Protein AF-A0A4Y2SFK9-F1 (afdb_monomer_lite)

Foldseek 3Di:
DDDDDDPPPPPDPPPPPPCVVVPPDDDDDPVDDDDDDDDDDPPDDPDDPDDQPDPVDVVSVVCVPVPPVNVVVVVVVVVVVCVVVVVPPPPPPPPDD

Secondary structure (DSSP, 8-state):
------------------TTGGG--PPP-TTS-PPPPP-----S-----S--S-TT-HHHHHTTTS-HHHHHHHHHHHHHHHHHHHTTS--------

Radius of gyration: 28.66 Å; chains: 1; bounding box: 68×43×67 Å

Organism: Araneus ventricosus (NCBI:txid182803)

pLDDT: mean 78.16, std 15.28, range [41.97, 98.12]

Structure (mmCIF, N/CA/C/O backbone):
data_AF-A0A4Y2SFK9-F1
#
_entry.id   AF-A0A4Y2SFK9-F1
#
loop_
_atom_site.group_PDB
_atom_site.id
_atom_site.type_symbol
_atom_site.label_atom_id
_atom_site.label_alt_id
_atom_site.label_comp_id
_atom_site.label_asym_id
_atom_site.label_entity_id
_atom_site.label_seq_id
_atom_site.pdbx_PDB_ins_code
_atom_site.Cartn_x
_atom_site.Cartn_y
_atom_site.Cartn_z
_atom_site.occupancy
_atom_site.B_iso_or_equiv
_atom_site.auth_seq_id
_atom_site.auth_comp_id
_atom_site.auth_asym_id
_atom_site.auth_atom_id
_atom_site.pdbx_PDB_model_num
ATOM 1 N N . GLU A 1 1 ? -5.580 28.944 34.710 1.00 41.97 1 GLU A N 1
ATOM 2 C CA . GLU A 1 1 ? -4.352 29.094 33.909 1.00 41.97 1 GLU A CA 1
ATOM 3 C C . GLU A 1 1 ? -3.838 27.685 33.649 1.00 41.97 1 GLU A C 1
ATOM 5 O O . GLU A 1 1 ? -3.510 26.999 34.606 1.00 41.97 1 GLU A O 1
ATOM 10 N N . SER A 1 2 ? -3.972 27.179 32.424 1.00 50.62 2 SER A N 1
ATOM 11 C CA . SER A 1 2 ? -3.534 25.830 32.044 1.00 50.62 2 SER A CA 1
ATOM 12 C C . SER A 1 2 ? -2.502 26.021 30.945 1.00 50.62 2 SER A C 1
ATOM 14 O O . SER A 1 2 ? -2.830 26.520 29.869 1.00 50.62 2 SER A O 1
ATOM 16 N N . SER A 1 3 ? -1.244 25.756 31.287 1.00 59.22 3 SER A N 1
ATOM 17 C CA . SER A 1 3 ? -0.112 25.856 30.375 1.00 59.22 3 SER A CA 1
ATOM 18 C C . SER A 1 3 ? -0.203 24.711 29.375 1.00 59.22 3 SER A C 1
ATOM 20 O O . SER A 1 3 ? -0.056 23.557 29.757 1.00 59.22 3 SER A O 1
ATOM 22 N N . GLY A 1 4 ? -0.495 25.030 28.115 1.00 52.62 4 GLY A N 1
ATOM 23 C CA . GLY A 1 4 ? -0.381 24.076 27.020 1.00 52.62 4 GLY A CA 1
ATOM 24 C C . GLY A 1 4 ? 1.092 23.880 26.693 1.00 52.62 4 GLY A C 1
ATOM 25 O O . GLY A 1 4 ? 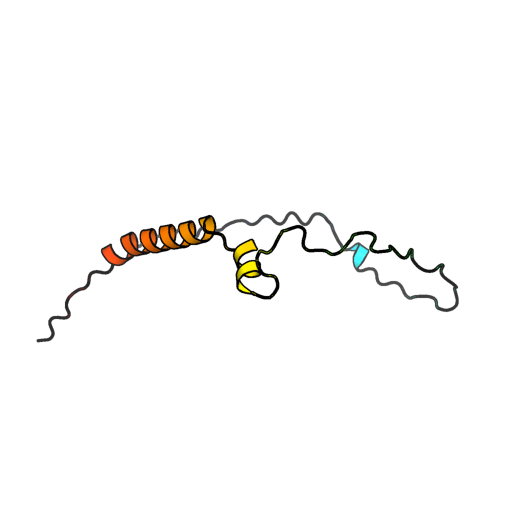1.729 24.788 26.166 1.00 52.62 4 GLY A O 1
ATOM 26 N N . GLU A 1 5 ? 1.642 22.721 27.038 1.00 64.81 5 GLU A N 1
ATOM 27 C CA . GLU A 1 5 ? 2.954 22.307 26.553 1.00 64.81 5 GLU A CA 1
ATOM 28 C C . GLU A 1 5 ? 2.855 21.893 25.079 1.00 64.81 5 GLU A C 1
ATOM 30 O O . GLU A 1 5 ? 2.419 20.799 24.721 1.00 64.81 5 GLU A O 1
ATOM 35 N N . GLU A 1 6 ? 3.226 22.829 24.210 1.00 62.19 6 GLU A N 1
ATOM 36 C CA . GLU A 1 6 ? 3.427 22.613 22.784 1.00 62.19 6 GLU A CA 1
ATOM 37 C C . GLU A 1 6 ? 4.622 21.669 22.560 1.00 62.19 6 GLU A C 1
ATOM 39 O O . GLU A 1 6 ? 5.778 22.006 22.819 1.00 62.19 6 GLU A O 1
ATOM 44 N N . PHE A 1 7 ? 4.347 20.450 22.089 1.00 62.09 7 PHE A N 1
ATOM 45 C CA . PHE A 1 7 ? 5.373 19.542 21.579 1.00 62.09 7 PHE A CA 1
ATOM 46 C C . PHE A 1 7 ? 5.907 20.097 20.255 1.00 62.09 7 PHE A C 1
ATOM 48 O O . PHE A 1 7 ? 5.406 19.785 19.177 1.00 62.09 7 PHE A O 1
ATOM 55 N N . LEU A 1 8 ? 6.927 20.946 20.340 1.00 60.22 8 LEU A N 1
ATOM 56 C CA . LEU A 1 8 ? 7.736 21.338 19.194 1.00 60.22 8 LEU A CA 1
ATOM 57 C C . LEU A 1 8 ? 8.670 20.168 18.855 1.00 60.22 8 LEU A C 1
ATOM 59 O O . LEU A 1 8 ? 9.761 20.047 19.411 1.00 60.22 8 LEU A O 1
ATOM 63 N N . SER A 1 9 ? 8.221 19.279 17.967 1.00 65.69 9 SER A N 1
ATOM 64 C CA . SER A 1 9 ? 9.115 18.351 17.274 1.00 65.69 9 SER A CA 1
ATOM 65 C C . SER A 1 9 ? 10.097 19.176 16.449 1.00 65.69 9 SER A C 1
ATOM 67 O O . SER A 1 9 ? 9.713 19.841 15.494 1.00 65.69 9 SER A O 1
ATOM 69 N N . SER A 1 10 ? 11.368 19.179 16.842 1.00 60.88 10 SER A N 1
ATOM 70 C CA . SER A 1 10 ? 12.443 19.677 15.994 1.00 60.88 10 SER A CA 1
ATOM 71 C C . SER A 1 10 ? 12.807 18.570 15.010 1.00 60.88 10 SER A C 1
ATOM 73 O O . SER A 1 10 ? 13.687 17.748 15.285 1.00 60.88 10 SER A O 1
ATOM 75 N N . GLU A 1 11 ? 12.093 18.506 13.890 1.00 62.06 11 GLU A N 1
ATOM 76 C CA . GLU A 1 11 ? 12.681 17.961 12.673 1.00 62.06 11 GLU A CA 1
ATOM 77 C C . GLU A 1 11 ? 13.986 18.725 12.390 1.00 62.06 11 GLU A C 1
ATOM 79 O O . GLU A 1 11 ? 14.088 19.941 12.561 1.00 62.06 11 GLU A O 1
ATOM 84 N N . SER A 1 12 ? 15.053 17.960 12.178 1.00 62.59 12 SER A N 1
ATOM 85 C CA . SER A 1 12 ? 16.385 18.477 11.905 1.00 62.59 12 SER A CA 1
ATOM 86 C C . SER A 1 12 ? 16.774 17.911 10.553 1.00 62.59 12 SER A C 1
ATOM 88 O O . SER A 1 12 ? 17.464 16.896 10.457 1.00 62.59 12 SER A O 1
ATOM 90 N N . GLU A 1 13 ? 16.278 18.547 9.500 1.00 62.62 13 GLU A N 1
ATOM 91 C CA . GLU A 1 13 ? 16.694 18.306 8.120 1.00 62.62 13 GLU A CA 1
ATOM 92 C C . GLU A 1 13 ? 18.131 18.800 7.971 1.00 62.62 13 GLU A C 1
ATOM 94 O O . GLU A 1 13 ? 18.412 19.968 7.704 1.00 62.62 13 GLU A O 1
ATOM 99 N N . SER A 1 14 ? 19.074 17.889 8.199 1.00 60.97 14 SER A N 1
ATOM 100 C CA . SER A 1 14 ? 20.466 18.078 7.810 1.00 60.97 14 SER A CA 1
ATOM 101 C C . SER A 1 14 ? 20.579 17.965 6.285 1.00 60.97 14 SER A C 1
ATOM 103 O O . SER A 1 14 ? 21.129 16.991 5.775 1.00 60.97 14 SER A O 1
ATOM 105 N N . ASP A 1 15 ? 20.060 18.961 5.569 1.00 61.38 15 ASP A N 1
ATOM 106 C CA . ASP A 1 15 ? 20.344 19.206 4.152 1.00 61.38 15 ASP A CA 1
ATOM 107 C C . ASP A 1 15 ? 21.749 19.829 4.031 1.00 61.38 15 ASP A C 1
ATOM 109 O O . ASP A 1 15 ? 21.909 21.026 3.793 1.00 61.38 15 ASP A O 1
ATOM 113 N N . ASP A 1 16 ? 22.792 19.018 4.231 1.00 63.47 16 ASP A N 1
ATOM 114 C CA . ASP A 1 16 ? 24.179 19.379 3.883 1.00 63.47 16 ASP A CA 1
ATOM 115 C C . ASP A 1 16 ? 24.587 18.758 2.539 1.00 63.47 16 ASP A C 1
ATOM 117 O O . ASP A 1 16 ? 25.662 18.193 2.378 1.00 63.47 16 ASP A O 1
ATOM 121 N N . ASP A 1 17 ? 23.700 18.863 1.553 1.00 63.88 17 ASP A N 1
ATOM 122 C CA . ASP A 1 17 ? 24.069 18.812 0.143 1.00 63.88 17 ASP A CA 1
ATOM 123 C C . ASP A 1 17 ? 23.684 20.169 -0.438 1.00 63.88 17 ASP A C 1
ATOM 125 O O . ASP A 1 17 ? 22.577 20.376 -0.935 1.00 63.88 17 ASP A O 1
ATOM 129 N N . SER A 1 18 ? 24.580 21.150 -0.323 1.00 69.69 18 SER A N 1
ATOM 130 C CA . SER A 1 18 ? 24.371 22.470 -0.916 1.00 69.69 18 SER A CA 1
ATOM 131 C C . SER A 1 18 ? 24.247 22.332 -2.440 1.00 69.69 18 SER A C 1
ATOM 133 O O . SER A 1 18 ? 25.234 22.335 -3.173 1.00 69.69 18 SER A O 1
ATOM 135 N N . LEU A 1 19 ? 23.013 22.214 -2.943 1.00 68.56 19 LEU A N 1
ATOM 136 C CA . LEU A 1 19 ? 22.680 22.117 -4.372 1.00 68.56 19 LEU A CA 1
ATOM 137 C C . LEU A 1 19 ? 22.889 23.445 -5.120 1.00 68.56 19 LEU A C 1
ATOM 139 O O . LEU A 1 19 ? 22.305 23.660 -6.184 1.00 68.56 19 LEU A O 1
ATOM 143 N N . GLU A 1 20 ? 23.668 24.369 -4.561 1.00 71.31 20 GLU A N 1
ATOM 144 C CA . GLU A 1 20 ? 23.909 25.688 -5.141 1.00 71.31 20 GLU A CA 1
ATOM 145 C C . GLU A 1 20 ? 24.537 25.567 -6.537 1.00 71.31 20 GLU A C 1
ATOM 147 O O . GLU A 1 20 ? 24.008 26.143 -7.486 1.00 71.31 20 GLU A O 1
ATOM 152 N N . SER A 1 21 ? 25.509 24.663 -6.704 1.00 67.94 21 SER A N 1
ATOM 153 C CA . SER A 1 21 ? 26.132 24.357 -7.998 1.00 67.94 21 SER A CA 1
ATOM 154 C C . SER A 1 21 ? 25.178 23.686 -9.003 1.00 67.94 21 SER A C 1
ATOM 156 O O . SER A 1 21 ? 25.327 23.850 -10.213 1.00 67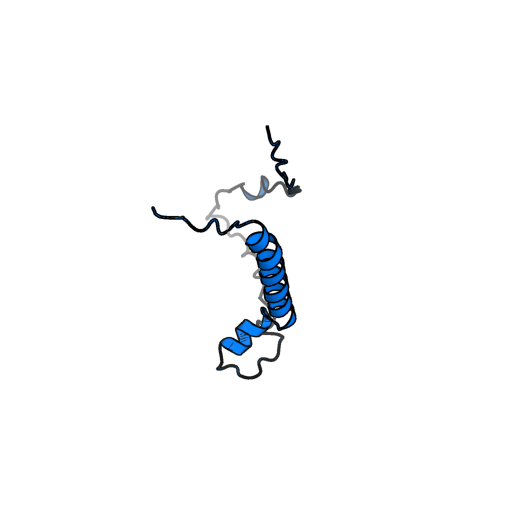.94 21 SER A O 1
ATOM 158 N N . ALA A 1 22 ? 24.135 22.978 -8.547 1.00 70.19 22 ALA A N 1
ATOM 159 C CA . ALA A 1 22 ? 23.142 22.372 -9.445 1.00 70.19 22 ALA A CA 1
ATOM 160 C C . ALA A 1 22 ? 22.235 23.416 -10.128 1.00 70.19 22 ALA A C 1
ATOM 162 O O . ALA A 1 22 ? 21.489 23.085 -11.052 1.00 70.19 22 ALA A O 1
ATOM 163 N N . ARG A 1 23 ? 22.279 24.677 -9.676 1.00 74.12 23 ARG A N 1
ATOM 164 C CA . ARG A 1 23 ? 21.490 25.792 -10.221 1.00 74.12 23 ARG A CA 1
ATOM 165 C C . ARG A 1 23 ? 22.257 26.633 -11.243 1.00 74.12 23 ARG A C 1
ATOM 167 O O . ARG A 1 23 ? 21.680 27.577 -11.789 1.00 74.12 23 ARG A O 1
ATOM 174 N N . ASP A 1 24 ? 23.503 26.279 -11.547 1.00 81.25 24 ASP A N 1
ATOM 175 C CA . ASP A 1 24 ? 24.316 26.960 -12.551 1.00 81.25 24 ASP A CA 1
ATOM 176 C C . ASP A 1 24 ? 23.903 26.554 -13.972 1.00 81.25 24 ASP A C 1
ATOM 178 O O . ASP A 1 24 ? 24.470 25.667 -14.612 1.00 81.25 24 ASP A O 1
ATOM 182 N N . TRP A 1 25 ? 22.888 27.238 -14.501 1.00 79.38 25 TRP A N 1
ATOM 183 C CA . TRP A 1 25 ? 22.490 27.099 -15.899 1.00 79.38 25 TRP A CA 1
ATOM 184 C C . TRP A 1 25 ? 23.535 27.743 -16.818 1.00 79.38 25 TRP A C 1
ATOM 186 O O . TRP A 1 25 ? 23.675 28.967 -16.865 1.00 79.38 25 TRP A O 1
ATOM 196 N N . CYS A 1 26 ? 24.243 26.935 -17.606 1.00 77.38 26 CYS A N 1
ATOM 197 C CA . CYS A 1 26 ? 25.150 27.427 -18.639 1.00 77.38 26 CYS A CA 1
ATOM 198 C C . CYS A 1 2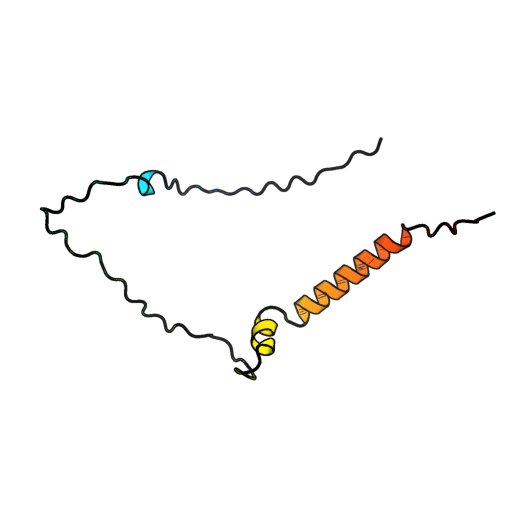6 ? 24.444 27.547 -20.002 1.00 77.38 26 CYS A C 1
ATOM 200 O O . CYS A 1 26 ? 23.520 26.801 -20.333 1.00 77.38 26 CYS A O 1
ATOM 202 N N . ARG A 1 27 ? 24.870 28.516 -20.823 1.00 80.56 27 ARG A N 1
ATOM 203 C CA . ARG A 1 27 ? 24.393 28.624 -22.210 1.00 80.56 27 ARG A CA 1
ATOM 204 C C . ARG A 1 27 ? 25.017 27.503 -23.035 1.00 80.56 27 ARG A C 1
ATOM 206 O O . ARG A 1 27 ? 26.237 27.386 -23.079 1.00 80.56 27 ARG A O 1
ATOM 213 N N . VAL A 1 28 ? 24.181 26.722 -23.713 1.00 76.00 28 VAL A N 1
ATOM 214 C CA . VAL A 1 28 ? 24.641 25.683 -24.641 1.00 76.00 28 VAL A CA 1
ATOM 215 C C . VAL A 1 28 ? 25.137 26.345 -25.923 1.00 76.00 28 VAL A C 1
ATOM 217 O O . VAL A 1 28 ? 24.367 27.000 -26.628 1.00 76.00 28 VAL A O 1
ATOM 220 N N . ASP A 1 29 ? 26.418 26.164 -26.235 1.00 80.56 29 ASP A N 1
ATOM 221 C CA . ASP A 1 29 ? 26.965 26.530 -27.538 1.00 80.56 29 ASP A CA 1
ATOM 222 C C . ASP A 1 29 ? 26.583 25.461 -28.572 1.00 80.56 29 ASP A C 1
ATOM 224 O O . ASP A 1 29 ? 27.125 24.356 -28.588 1.00 80.56 29 ASP A O 1
ATOM 228 N N . ILE A 1 30 ? 25.623 25.797 -29.434 1.00 77.19 30 ILE A N 1
ATOM 229 C CA . ILE A 1 30 ? 25.103 24.909 -30.484 1.00 77.19 30 ILE A CA 1
ATOM 230 C C . ILE A 1 30 ? 26.080 24.708 -31.650 1.00 77.19 30 ILE A C 1
ATOM 232 O O . ILE A 1 30 ? 25.836 23.860 -32.508 1.00 77.19 30 ILE A O 1
ATOM 236 N N . THR A 1 31 ? 27.161 25.491 -31.716 1.00 84.31 31 THR A N 1
ATOM 237 C CA . THR A 1 31 ? 28.195 25.353 -32.753 1.00 84.31 31 THR A CA 1
ATOM 238 C C . THR A 1 31 ? 29.232 24.291 -32.394 1.00 84.31 31 THR A C 1
ATOM 240 O O . THR A 1 31 ? 29.923 23.771 -33.272 1.00 84.31 31 THR A O 1
ATOM 243 N N . ILE A 1 32 ? 29.299 23.916 -31.113 1.00 76.94 32 ILE A N 1
ATOM 244 C CA . ILE A 1 32 ? 30.181 22.879 -30.592 1.00 76.94 32 ILE A CA 1
ATOM 245 C C . ILE A 1 32 ? 29.393 21.568 -30.515 1.00 76.94 32 ILE A C 1
ATOM 247 O O . ILE A 1 32 ? 28.423 21.426 -29.769 1.00 76.94 32 ILE A O 1
ATOM 251 N N . SER A 1 33 ? 29.831 20.574 -31.289 1.00 75.81 33 SER A N 1
ATOM 252 C CA . SER A 1 33 ? 29.343 19.197 -31.186 1.00 75.81 33 SER A CA 1
ATOM 253 C C . SER A 1 33 ? 29.805 18.597 -29.857 1.00 75.81 33 SER A C 1
ATOM 255 O O . SER A 1 33 ? 30.905 18.051 -29.762 1.00 75.81 33 SER A O 1
ATOM 257 N N . HIS A 1 34 ? 28.967 18.682 -28.829 1.00 73.19 34 HIS A N 1
ATOM 258 C CA . HIS A 1 34 ? 29.210 17.988 -27.572 1.00 73.19 34 HIS A CA 1
ATOM 259 C C . HIS A 1 34 ? 28.944 16.486 -27.761 1.00 73.19 34 HIS A C 1
ATOM 261 O O . HIS A 1 34 ? 27.963 16.117 -28.419 1.00 73.19 34 HIS A O 1
ATOM 267 N N . PRO A 1 35 ? 29.786 15.593 -27.211 1.00 76.56 35 PRO A N 1
ATOM 268 C CA . PRO A 1 35 ? 29.462 14.175 -27.181 1.00 76.56 35 PRO A CA 1
ATOM 269 C C . PRO A 1 35 ? 28.132 13.976 -26.445 1.00 76.56 35 PRO A C 1
ATOM 271 O O . PRO A 1 35 ? 27.875 14.609 -25.421 1.00 76.56 35 PRO A O 1
ATOM 274 N N . SER A 1 36 ? 27.271 13.110 -26.989 1.00 77.31 36 SER A N 1
ATOM 275 C CA . SER A 1 36 ? 25.985 12.791 -26.363 1.00 77.31 36 SER A CA 1
ATOM 276 C C . SER A 1 36 ? 26.218 12.309 -24.932 1.00 77.31 36 SER A C 1
ATOM 278 O O . SER A 1 36 ? 27.127 11.511 -24.689 1.00 77.31 36 SER A O 1
ATOM 280 N N . HIS A 1 37 ? 25.403 12.797 -23.995 1.00 78.81 37 HIS A N 1
ATOM 281 C CA . HIS A 1 37 ? 25.467 12.364 -22.604 1.00 78.81 37 HIS A CA 1
ATOM 282 C C . HIS A 1 37 ? 25.390 10.833 -22.506 1.00 78.81 37 HIS A C 1
ATOM 284 O O . HIS A 1 37 ? 24.680 10.206 -23.305 1.00 78.81 37 HIS A O 1
ATOM 290 N N . PRO A 1 38 ? 26.079 10.220 -21.525 1.00 83.62 38 PRO A N 1
ATOM 291 C CA . PRO A 1 38 ? 25.960 8.794 -21.279 1.00 83.62 38 PRO A CA 1
ATOM 292 C C . PRO A 1 38 ? 24.489 8.429 -21.099 1.00 83.62 38 PRO A C 1
ATOM 294 O O . PRO A 1 38 ? 23.806 8.929 -20.206 1.00 83.62 38 PRO A O 1
ATOM 297 N N . LYS A 1 39 ? 23.983 7.566 -21.978 1.00 83.19 39 LYS A N 1
ATOM 298 C CA . LYS A 1 39 ? 22.666 6.967 -21.797 1.00 83.19 39 LYS A CA 1
ATOM 299 C C . LYS A 1 39 ? 22.844 5.852 -20.785 1.00 83.19 39 LYS A C 1
ATOM 301 O O . LYS A 1 39 ? 23.521 4.871 -21.081 1.00 83.19 39 LYS A O 1
ATOM 306 N N . PHE A 1 40 ? 22.258 6.008 -19.608 1.00 84.12 40 PHE A N 1
ATOM 307 C CA . PHE A 1 40 ? 22.183 4.931 -18.633 1.00 84.12 40 PHE A CA 1
ATOM 308 C C . PHE A 1 40 ? 20.963 4.075 -18.977 1.00 84.12 40 PHE A C 1
ATOM 310 O O . PHE A 1 40 ? 19.836 4.547 -18.814 1.00 84.12 40 PHE A O 1
ATOM 317 N N . PRO A 1 41 ? 21.141 2.859 -19.524 1.00 83.06 41 PRO A N 1
ATOM 318 C CA . PRO A 1 41 ? 20.011 1.971 -19.725 1.00 83.06 41 PRO A CA 1
ATOM 319 C C . PRO A 1 41 ? 19.440 1.580 -18.361 1.00 83.06 41 PRO A C 1
ATOM 321 O O . PRO A 1 41 ? 20.186 1.233 -17.445 1.00 83.06 41 PRO A O 1
ATOM 324 N N . PHE A 1 42 ? 18.116 1.589 -18.234 1.00 82.81 42 PHE A N 1
ATOM 325 C CA . PHE A 1 42 ? 17.461 0.906 -17.126 1.00 82.81 42 PHE A CA 1
ATOM 326 C C . PHE A 1 42 ? 17.655 -0.601 -17.339 1.00 82.81 42 PHE A C 1
ATOM 328 O O . PHE A 1 42 ? 17.032 -1.194 -18.213 1.00 82.81 42 PHE A O 1
ATOM 335 N N . THR A 1 43 ? 18.592 -1.199 -16.601 1.00 86.56 43 THR A N 1
ATOM 336 C CA . THR A 1 43 ? 18.934 -2.633 -16.687 1.00 86.56 43 THR A CA 1
ATOM 337 C C . THR A 1 43 ? 18.182 -3.491 -15.675 1.00 86.56 43 THR A C 1
ATOM 339 O O . THR A 1 43 ? 18.305 -4.713 -15.693 1.00 86.56 43 THR A O 1
ATOM 342 N N . GLY A 1 44 ? 17.427 -2.865 -14.773 1.00 84.31 44 GLY A N 1
ATOM 343 C CA . GLY A 1 44 ? 16.556 -3.574 -13.847 1.00 84.31 44 GLY A CA 1
ATOM 344 C C . GLY A 1 44 ? 15.309 -4.085 -14.558 1.00 84.31 44 GLY A C 1
ATOM 345 O O . GLY A 1 44 ? 14.803 -3.429 -15.463 1.00 84.31 44 GLY A O 1
ATOM 346 N N . ASN A 1 45 ? 14.793 -5.225 -14.107 1.00 85.06 45 ASN A N 1
ATOM 347 C CA . ASN A 1 45 ? 13.453 -5.668 -14.473 1.00 85.06 45 ASN A CA 1
ATOM 348 C C . ASN A 1 45 ? 12.450 -4.892 -13.605 1.00 85.06 45 ASN A C 1
ATOM 350 O O . ASN A 1 45 ? 12.454 -5.087 -12.383 1.00 85.06 45 ASN A O 1
ATOM 354 N N . PRO A 1 46 ? 11.639 -3.984 -14.182 1.00 79.25 46 PRO A N 1
ATOM 355 C CA . PRO A 1 46 ? 10.580 -3.323 -13.442 1.00 79.25 46 PRO A CA 1
ATOM 356 C C . PRO A 1 46 ? 9.454 -4.336 -13.240 1.00 79.25 46 PRO A C 1
ATOM 358 O O . PRO A 1 46 ? 8.648 -4.575 -14.132 1.00 79.25 46 PRO A O 1
ATOM 361 N N . GLU A 1 47 ? 9.438 -4.978 -12.080 1.00 85.31 47 GLU A N 1
ATOM 362 C CA . GLU A 1 47 ? 8.423 -5.966 -11.738 1.00 85.31 47 GLU A CA 1
ATOM 363 C C . GLU A 1 47 ? 8.085 -5.882 -10.252 1.00 85.31 47 GLU A C 1
ATOM 365 O O . GLU A 1 47 ? 8.927 -5.535 -9.413 1.00 85.31 47 GLU A O 1
ATOM 370 N N . LEU A 1 48 ? 6.832 -6.197 -9.934 1.00 86.75 48 LEU A N 1
ATOM 371 C CA . LEU A 1 48 ? 6.383 -6.358 -8.566 1.00 86.75 48 LEU A CA 1
ATOM 372 C C . LEU A 1 48 ? 7.049 -7.611 -7.986 1.00 86.75 48 LEU A C 1
ATOM 374 O O . LEU A 1 48 ? 6.786 -8.728 -8.416 1.00 86.75 48 LEU A O 1
ATOM 378 N N . LYS A 1 49 ? 7.929 -7.432 -7.000 1.00 87.69 49 LYS A N 1
ATOM 379 C CA . LYS A 1 49 ? 8.709 -8.532 -6.401 1.00 87.69 49 LYS A CA 1
ATOM 380 C C . LYS A 1 49 ? 7.939 -9.346 -5.357 1.00 87.69 49 LYS A C 1
ATOM 382 O O . LYS A 1 49 ? 8.549 -10.087 -4.591 1.00 87.69 49 LYS A O 1
ATOM 387 N N . VAL A 1 50 ? 6.622 -9.183 -5.293 1.00 88.75 50 VAL A N 1
ATOM 388 C CA . VAL A 1 50 ? 5.748 -9.865 -4.338 1.00 88.75 50 VAL A CA 1
ATOM 389 C C . VAL A 1 50 ? 4.676 -10.631 -5.092 1.00 88.75 50 VAL A C 1
ATOM 391 O O . VAL A 1 50 ? 4.221 -10.206 -6.153 1.00 88.75 50 VAL A O 1
ATOM 394 N N . SER A 1 51 ? 4.290 -11.780 -4.546 1.00 89.25 51 SER A N 1
ATOM 395 C CA . SER A 1 51 ? 3.201 -12.567 -5.108 1.00 89.25 51 SER A CA 1
ATOM 396 C C . SER A 1 51 ? 1.875 -11.950 -4.688 1.00 89.25 51 SER A C 1
ATOM 398 O O . SER A 1 51 ? 1.598 -11.837 -3.498 1.00 89.25 51 SER A O 1
ATOM 400 N N . VAL A 1 52 ? 1.050 -11.604 -5.667 1.00 92.31 52 VAL A N 1
ATOM 401 C CA . VAL A 1 52 ? -0.359 -11.251 -5.467 1.00 92.31 52 VAL A CA 1
ATOM 402 C C . VAL A 1 52 ? -1.176 -12.519 -5.704 1.00 92.31 52 VAL A C 1
ATOM 404 O O . VAL A 1 52 ? -0.829 -13.316 -6.578 1.00 92.31 52 VAL A O 1
ATOM 407 N N . ARG A 1 53 ? -2.196 -12.770 -4.882 1.00 90.00 53 ARG A N 1
ATOM 408 C CA . ARG A 1 53 ? -3.004 -13.993 -4.980 1.00 90.00 53 ARG A CA 1
ATOM 409 C C . ARG A 1 53 ? -3.938 -13.934 -6.191 1.00 90.00 53 ARG A C 1
ATOM 411 O O . ARG A 1 53 ? -3.995 -14.911 -6.934 1.00 90.00 53 ARG A O 1
ATOM 418 N N . ASP A 1 54 ? -4.606 -12.806 -6.401 1.00 93.31 54 ASP A N 1
ATOM 419 C CA . ASP A 1 54 ? -5.386 -12.493 -7.595 1.00 93.31 54 ASP A CA 1
ATOM 420 C C . ASP A 1 54 ? -4.946 -11.139 -8.176 1.00 93.31 54 ASP A C 1
ATOM 422 O O . ASP A 1 54 ? -5.130 -10.090 -7.565 1.00 93.31 54 ASP A O 1
ATOM 426 N N . SER A 1 55 ? -4.338 -11.158 -9.366 1.00 91.75 55 SER A N 1
ATOM 427 C CA . SER A 1 55 ? -3.876 -9.942 -10.049 1.00 91.75 55 SER A CA 1
ATOM 428 C C . SER A 1 55 ? -5.011 -9.090 -10.618 1.00 91.75 55 SER A C 1
ATOM 430 O O . SER A 1 55 ? -4.781 -7.941 -10.986 1.00 91.75 55 SER A O 1
ATOM 432 N N . GLU A 1 56 ? -6.221 -9.641 -10.715 1.00 95.56 56 GLU A N 1
ATOM 433 C CA . GLU A 1 56 ? -7.405 -8.911 -11.165 1.00 95.56 56 GLU A CA 1
ATOM 434 C C . GLU A 1 56 ? -8.183 -8.299 -9.990 1.00 95.56 56 GLU A C 1
ATOM 436 O O . GLU A 1 56 ? -9.114 -7.526 -10.223 1.00 95.56 56 GLU A O 1
ATOM 441 N N . ASP A 1 57 ? -7.803 -8.607 -8.742 1.00 95.81 57 ASP A N 1
ATOM 442 C CA . ASP A 1 57 ? -8.403 -8.040 -7.535 1.00 95.81 57 ASP A CA 1
ATOM 443 C C . ASP A 1 57 ? -7.556 -6.871 -6.991 1.00 95.81 57 ASP A C 1
ATOM 445 O O . ASP A 1 57 ? -6.492 -7.083 -6.401 1.00 95.81 57 ASP A O 1
ATOM 449 N N . PRO A 1 58 ? -8.019 -5.611 -7.114 1.00 95.06 58 PRO A N 1
ATOM 450 C CA . PRO A 1 58 ? -7.309 -4.456 -6.571 1.00 95.06 58 PRO A CA 1
ATOM 451 C C . PRO A 1 58 ? -7.093 -4.521 -5.052 1.00 95.06 58 PRO A C 1
ATOM 453 O O . PRO A 1 58 ? -6.155 -3.898 -4.548 1.00 95.06 58 PRO A O 1
ATOM 456 N N . LEU A 1 59 ? -7.938 -5.256 -4.315 1.00 95.12 59 LEU A N 1
ATOM 457 C CA . LEU A 1 59 ? -7.784 -5.417 -2.867 1.00 95.12 59 LEU A CA 1
ATOM 458 C C . LEU A 1 59 ? -6.506 -6.178 -2.519 1.00 95.12 59 LEU A C 1
ATOM 460 O O . LEU A 1 59 ? -5.844 -5.822 -1.545 1.00 95.12 59 LEU A O 1
ATOM 464 N N . ASP A 1 60 ? -6.106 -7.164 -3.323 1.00 93.94 60 ASP A N 1
ATOM 465 C CA . ASP A 1 60 ? -4.892 -7.932 -3.046 1.00 93.94 60 ASP A CA 1
ATOM 466 C C . ASP A 1 60 ? -3.628 -7.055 -3.166 1.00 93.94 60 ASP A C 1
ATOM 468 O O . ASP A 1 60 ? -2.663 -7.276 -2.437 1.00 93.94 60 ASP A O 1
ATOM 472 N N . TYR A 1 61 ? -3.639 -6.005 -3.998 1.00 94.50 61 TYR A N 1
ATOM 473 C CA . TYR A 1 61 ? -2.558 -5.009 -4.048 1.00 94.50 61 TYR A CA 1
ATOM 474 C C . TYR A 1 61 ? -2.592 -4.037 -2.867 1.00 94.50 61 TYR A C 1
ATOM 476 O O . TYR A 1 61 ? -1.543 -3.651 -2.354 1.00 94.50 61 TYR A O 1
ATOM 484 N N . PHE A 1 62 ? -3.785 -3.627 -2.432 1.00 94.75 62 PHE A N 1
ATOM 485 C CA . PHE A 1 62 ? -3.952 -2.754 -1.269 1.00 94.75 62 PHE A CA 1
ATOM 486 C C . PHE A 1 62 ? -3.435 -3.426 0.014 1.00 94.75 62 PHE A C 1
ATOM 488 O O . PHE A 1 62 ? -2.695 -2.815 0.789 1.00 94.75 62 PHE A O 1
ATOM 495 N N . ASN A 1 63 ? -3.732 -4.716 0.175 1.00 93.50 63 ASN A N 1
ATOM 496 C CA . ASN A 1 63 ? -3.306 -5.520 1.319 1.00 93.50 63 ASN A CA 1
ATOM 497 C C . ASN A 1 63 ? -1.784 -5.758 1.378 1.00 93.50 63 ASN A C 1
ATOM 499 O O . ASN A 1 63 ? -1.285 -6.214 2.401 1.00 93.50 63 ASN A O 1
ATOM 503 N N . LEU A 1 64 ? -1.019 -5.421 0.327 1.00 94.25 64 LEU A N 1
ATOM 504 C CA . LEU A 1 64 ? 0.452 -5.418 0.387 1.00 94.25 64 LEU A CA 1
ATOM 505 C C . LEU A 1 64 ? 1.000 -4.343 1.336 1.00 94.25 64 LEU A C 1
ATOM 507 O O . LEU A 1 64 ? 2.130 -4.464 1.805 1.00 94.25 64 LEU A O 1
ATOM 511 N N . PHE A 1 65 ? 0.225 -3.282 1.571 1.00 93.94 65 PHE A N 1
ATOM 512 C CA . PHE A 1 65 ? 0.609 -2.145 2.411 1.00 93.94 65 PHE A CA 1
ATOM 513 C C . PHE A 1 65 ? -0.214 -2.062 3.698 1.00 93.94 65 PHE A C 1
ATOM 515 O O . PHE A 1 65 ? 0.260 -1.512 4.687 1.00 93.94 65 PHE A O 1
ATOM 522 N N . PHE A 1 66 ? -1.443 -2.578 3.672 1.00 95.31 66 PHE A N 1
ATOM 523 C CA . PHE A 1 66 ? -2.362 -2.603 4.806 1.00 95.31 66 PHE A CA 1
ATOM 524 C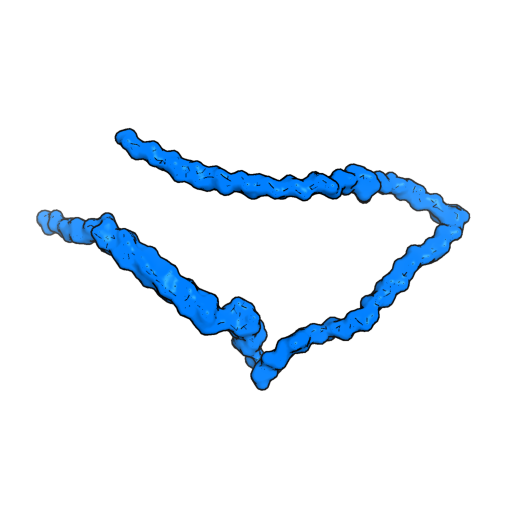 C . PHE A 1 66 ? -2.617 -4.051 5.206 1.00 95.31 66 PHE A C 1
ATOM 526 O O . PHE A 1 66 ? -3.565 -4.679 4.737 1.00 95.31 66 PHE A O 1
ATOM 533 N N . ASP A 1 67 ? -1.737 -4.580 6.045 1.00 94.00 67 ASP A N 1
ATOM 534 C CA . ASP A 1 67 ? -1.862 -5.928 6.580 1.00 94.00 67 ASP A CA 1
ATOM 535 C C . ASP A 1 67 ? -2.683 -5.960 7.879 1.00 94.00 67 ASP A C 1
ATOM 537 O O . ASP A 1 67 ? -3.093 -4.934 8.438 1.00 94.00 67 ASP A O 1
ATOM 541 N N . ASP A 1 68 ? -2.938 -7.173 8.367 1.00 96.69 68 ASP A N 1
ATOM 542 C CA . ASP A 1 68 ? -3.692 -7.386 9.600 1.00 96.69 68 ASP A CA 1
ATOM 543 C C . ASP A 1 68 ? -3.022 -6.713 10.805 1.00 96.69 68 ASP A C 1
ATOM 545 O O . ASP A 1 68 ? -3.714 -6.281 11.725 1.00 96.69 68 ASP A O 1
ATOM 549 N N . GLU A 1 69 ? -1.691 -6.603 10.831 1.00 97.44 69 GLU A N 1
ATOM 550 C CA . GLU A 1 69 ? -0.973 -5.928 11.914 1.00 97.44 69 GLU A CA 1
ATOM 551 C C . GLU A 1 69 ? -1.311 -4.435 11.935 1.00 97.44 69 GLU A C 1
ATOM 553 O O . GLU A 1 69 ? -1.715 -3.907 12.977 1.00 97.44 69 GLU A O 1
ATOM 558 N N . MET A 1 70 ? -1.249 -3.772 10.779 1.00 97.31 70 MET A N 1
ATOM 559 C CA . MET A 1 70 ? -1.620 -2.368 10.644 1.00 97.31 70 MET A CA 1
ATOM 560 C C . MET A 1 70 ? -3.093 -2.127 10.999 1.00 97.31 70 MET A C 1
ATOM 562 O O . MET A 1 70 ? -3.409 -1.184 11.730 1.00 97.31 70 MET A O 1
ATOM 566 N N . PHE A 1 71 ? -4.005 -2.992 10.550 1.00 97.31 71 PHE A N 1
ATOM 567 C CA . PHE A 1 71 ? -5.416 -2.887 10.925 1.00 97.31 71 PHE A CA 1
ATOM 568 C C . PHE A 1 71 ? -5.637 -3.081 12.423 1.00 97.31 71 PHE A C 1
ATOM 570 O O . PHE A 1 71 ? -6.359 -2.299 13.045 1.00 97.31 71 PHE A O 1
ATOM 577 N N . ASN A 1 72 ? -4.990 -4.078 13.024 1.00 98.12 72 ASN A N 1
ATOM 578 C CA . ASN A 1 72 ? -5.076 -4.319 14.460 1.00 98.12 72 ASN A CA 1
ATOM 579 C C . ASN A 1 72 ? -4.537 -3.136 15.262 1.00 98.12 72 ASN A C 1
ATOM 581 O O . ASN A 1 72 ? -5.130 -2.773 16.281 1.00 98.12 72 ASN A O 1
ATOM 585 N N . PHE A 1 73 ? -3.459 -2.504 14.798 1.00 98.12 73 PHE A N 1
ATOM 586 C CA . PHE A 1 73 ? -2.934 -1.290 15.406 1.00 98.12 73 PHE A CA 1
ATOM 587 C C . PHE A 1 73 ? -3.965 -0.155 15.372 1.00 98.12 73 PHE A C 1
ATOM 589 O O . PHE A 1 73 ? -4.279 0.408 16.419 1.00 98.12 73 PHE A O 1
ATOM 596 N N . ILE A 1 74 ? -4.559 0.128 14.205 1.00 97.94 74 ILE A N 1
ATOM 597 C CA . ILE A 1 74 ? -5.584 1.175 14.052 1.00 97.94 74 ILE A CA 1
ATOM 598 C C . ILE A 1 74 ? -6.780 0.907 14.969 1.00 97.94 74 ILE A C 1
ATOM 600 O O . ILE A 1 74 ? -7.239 1.814 15.665 1.00 97.94 74 ILE A O 1
ATOM 604 N N . VAL A 1 75 ? -7.281 -0.330 14.992 1.00 97.75 75 VAL A N 1
ATOM 605 C CA . VAL A 1 75 ? -8.413 -0.726 15.841 1.00 97.75 75 VAL A CA 1
ATOM 606 C C . VAL A 1 75 ? -8.071 -0.534 17.316 1.00 97.75 75 VAL A C 1
ATOM 608 O O . VAL A 1 75 ? -8.846 0.073 18.054 1.00 97.75 75 VAL A O 1
ATOM 611 N N . SER A 1 76 ? -6.903 -1.013 17.741 1.00 97.38 76 SER A N 1
ATOM 612 C CA . SER A 1 76 ? -6.466 -0.927 19.136 1.00 97.38 76 SER A CA 1
ATOM 613 C C . SER A 1 76 ? -6.307 0.522 19.581 1.00 97.38 76 SER A C 1
ATOM 615 O O . SER A 1 76 ? -6.806 0.899 20.639 1.00 97.38 76 SER A O 1
ATOM 617 N N . GLU A 1 77 ? -5.662 1.346 18.760 1.00 97.06 77 GLU A N 1
ATOM 618 C CA . GLU A 1 77 ? -5.427 2.757 19.051 1.00 97.06 77 GLU A CA 1
ATOM 619 C C . GLU A 1 77 ? -6.734 3.555 19.085 1.00 97.06 77 GLU A C 1
ATOM 621 O O . GLU A 1 77 ? -6.973 4.319 2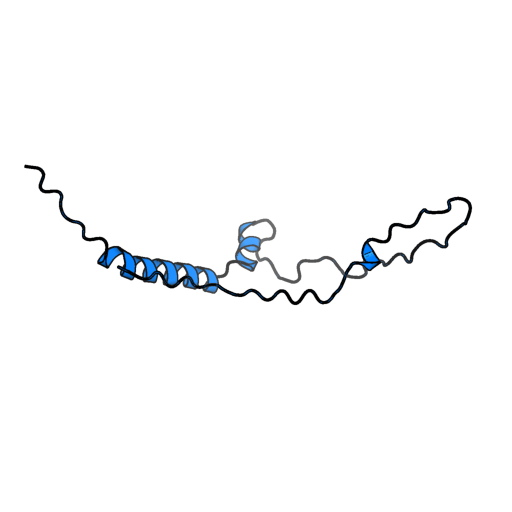0.020 1.00 97.06 77 GLU A O 1
ATOM 626 N N . THR A 1 78 ? -7.622 3.327 18.114 1.00 96.62 78 THR A N 1
ATOM 627 C CA . THR A 1 78 ? -8.921 4.009 18.045 1.00 96.62 78 THR A CA 1
ATOM 628 C C . THR A 1 78 ? -9.790 3.657 19.249 1.00 96.62 78 THR A C 1
ATOM 630 O O . THR A 1 78 ? -10.379 4.544 19.867 1.00 96.62 78 THR A O 1
ATOM 633 N N . ASN A 1 79 ? -9.837 2.378 19.627 1.00 94.75 79 ASN A N 1
ATOM 634 C CA . ASN A 1 79 ? -10.588 1.937 20.799 1.00 94.75 79 ASN A CA 1
ATOM 635 C C . ASN A 1 79 ? -9.983 2.503 22.090 1.00 94.75 79 ASN A C 1
ATOM 637 O O . ASN A 1 79 ? -10.715 3.078 22.894 1.00 94.75 79 ASN A O 1
ATOM 641 N N . ARG A 1 80 ? -8.655 2.452 22.254 1.00 94.25 80 ARG A N 1
ATOM 642 C CA . ARG A 1 80 ? -7.949 3.056 23.396 1.00 94.25 80 ARG A CA 1
ATOM 643 C C . ARG A 1 80 ? -8.270 4.545 23.543 1.00 94.25 80 ARG A C 1
ATOM 645 O O . ARG A 1 80 ? -8.557 5.005 24.646 1.00 94.25 80 ARG A O 1
ATOM 652 N N . TYR A 1 81 ? -8.235 5.291 22.440 1.00 93.31 81 TYR A N 1
ATOM 653 C CA . TYR A 1 81 ? -8.581 6.711 22.426 1.00 93.31 81 TYR A CA 1
ATOM 654 C C . TYR A 1 81 ? -10.055 6.930 22.778 1.00 93.31 81 TYR A C 1
ATOM 656 O O . TYR A 1 81 ? -10.398 7.807 23.565 1.00 93.31 81 TYR A O 1
ATOM 664 N N . SER A 1 82 ? -10.950 6.107 22.236 1.00 88.88 82 SER A N 1
ATOM 665 C CA . SER A 1 82 ? -12.372 6.193 22.555 1.00 88.88 82 SER A C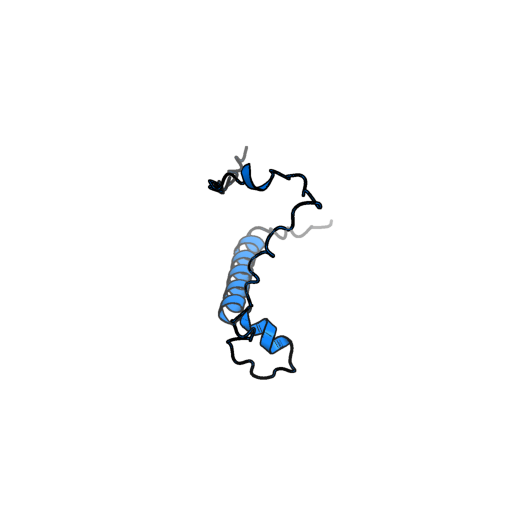A 1
ATOM 666 C C . SER A 1 82 ? -12.625 6.026 24.059 1.00 88.88 82 SER A C 1
ATOM 668 O O . SER A 1 82 ? -13.321 6.838 24.666 1.00 88.88 82 SER A O 1
ATOM 670 N N . GLU A 1 83 ? -11.987 5.044 24.693 1.00 86.44 83 GLU A N 1
ATOM 671 C CA . GLU A 1 83 ? -12.150 4.757 26.117 1.00 86.44 83 GLU A CA 1
ATOM 672 C C . GLU A 1 83 ? -11.685 5.918 27.002 1.00 86.44 83 GLU A C 1
ATOM 674 O O . GLU A 1 83 ? -12.337 6.213 28.006 1.00 86.44 83 GLU A O 1
ATOM 679 N N . SER A 1 84 ? -10.599 6.604 26.633 1.00 78.88 84 SER A N 1
ATOM 680 C CA . SER A 1 84 ? -10.090 7.757 27.383 1.00 78.88 84 SER A CA 1
ATOM 681 C C . SER A 1 84 ? -10.875 9.049 27.125 1.00 78.88 84 SER A C 1
ATOM 683 O O . SER A 1 84 ? -10.970 9.894 28.016 1.00 78.88 84 SER A O 1
ATOM 685 N N . HIS A 1 85 ? -11.477 9.215 25.945 1.00 71.75 85 HIS A N 1
ATOM 686 C CA . HIS A 1 85 ? -12.199 10.437 25.576 1.00 71.75 85 HIS A CA 1
ATOM 687 C C . HIS A 1 85 ? -13.704 10.393 25.888 1.00 71.75 85 HIS A C 1
ATOM 689 O O . HIS A 1 85 ? -14.277 11.432 26.215 1.00 71.75 85 HIS A O 1
ATOM 695 N N . PHE A 1 86 ? -14.346 9.220 25.888 1.00 65.00 86 PHE A N 1
ATOM 696 C CA . PHE A 1 86 ? -15.755 9.085 26.283 1.00 65.00 86 PHE A CA 1
ATOM 697 C C . PHE A 1 86 ? -15.970 9.157 27.802 1.00 65.00 86 PHE A C 1
ATOM 699 O O . PHE A 1 86 ? -17.038 9.579 28.234 1.00 65.00 86 PHE A O 1
ATOM 706 N N . GLN A 1 87 ? -14.967 8.822 28.623 1.00 58.56 87 GLN A N 1
ATOM 707 C CA . GLN A 1 87 ? -15.051 8.979 30.087 1.00 58.56 87 GLN A CA 1
ATOM 708 C C . GLN A 1 87 ? -14.998 10.447 30.546 1.00 58.56 87 GLN A C 1
ATOM 710 O O . GLN A 1 87 ? -15.463 10.758 31.638 1.00 58.56 87 GLN A O 1
ATOM 715 N N . ASN A 1 88 ? -14.472 11.349 29.709 1.00 54.78 88 ASN A N 1
ATOM 716 C CA . ASN A 1 88 ? -14.372 12.787 29.992 1.00 54.78 88 ASN A CA 1
ATOM 717 C C . ASN A 1 88 ? -15.481 13.616 29.324 1.00 54.78 88 ASN A C 1
ATOM 719 O O . ASN A 1 88 ? -15.635 14.801 29.618 1.00 54.78 88 ASN A O 1
ATOM 723 N N . ALA A 1 89 ? -16.262 13.009 28.430 1.00 57.59 89 ALA A N 1
ATOM 724 C CA . ALA A 1 89 ? -17.484 13.600 27.918 1.00 57.59 89 ALA A CA 1
ATOM 725 C C . ALA A 1 89 ? -18.600 13.335 28.936 1.00 57.59 89 ALA A C 1
ATOM 727 O O . ALA A 1 89 ? -19.371 12.387 28.792 1.00 57.59 89 ALA A O 1
ATOM 728 N N . GLU A 1 90 ? -18.668 14.146 29.998 1.00 57.16 90 GLU A N 1
ATOM 729 C CA . GLU A 1 90 ? -19.845 14.185 30.865 1.00 57.16 90 GLU A CA 1
ATOM 730 C C . GLU A 1 90 ? -21.080 14.424 29.985 1.00 57.16 90 GLU A C 1
ATOM 732 O O . GLU A 1 90 ? -21.347 15.539 29.532 1.00 57.16 90 GLU A O 1
ATOM 737 N N . LEU A 1 91 ? -21.848 13.362 29.736 1.00 59.88 91 LEU A N 1
ATOM 738 C CA . LEU A 1 91 ? -23.213 13.457 29.246 1.00 59.88 91 LEU A CA 1
ATOM 739 C C . LEU A 1 91 ? -24.037 14.067 30.380 1.00 59.88 91 LEU A C 1
ATOM 741 O O . LEU A 1 91 ? -24.741 13.361 31.098 1.00 59.88 91 LEU A O 1
ATOM 745 N N . THR A 1 92 ? -23.905 15.377 30.590 1.00 56.00 92 THR A N 1
ATOM 746 C CA . THR A 1 92 ? -24.861 16.122 31.400 1.00 56.00 92 THR A CA 1
ATOM 747 C C . THR A 1 92 ? -26.210 15.969 30.699 1.00 56.00 92 THR A C 1
ATOM 749 O O . THR A 1 92 ? -26.366 16.433 29.566 1.00 56.00 92 THR A O 1
ATOM 752 N N . PRO A 1 93 ? -27.193 15.271 31.297 1.00 55.56 93 PRO A N 1
ATOM 753 C CA . PRO A 1 93 ? -28.518 15.269 30.723 1.00 55.56 93 PRO A CA 1
ATOM 754 C C . PRO A 1 93 ? -29.007 16.706 30.841 1.00 55.56 93 PRO A C 1
ATOM 756 O O . PRO A 1 93 ? -29.089 17.253 31.943 1.00 55.56 93 PRO A O 1
ATOM 759 N N . SER A 1 94 ? -29.279 17.341 29.704 1.00 60.03 94 SER A N 1
ATOM 760 C CA . SER A 1 94 ? -29.992 18.608 29.680 1.00 60.03 94 SER A CA 1
ATOM 761 C C . SER A 1 94 ? -31.367 18.338 30.290 1.00 60.03 94 SER A C 1
ATOM 763 O O . SER A 1 94 ? -32.254 17.796 29.636 1.00 60.03 94 SER A O 1
ATOM 765 N N . LEU A 1 95 ? -31.513 18.621 31.585 1.00 52.88 95 LEU A N 1
ATOM 766 C CA . LEU A 1 95 ? -32.807 18.734 32.245 1.00 52.88 95 LEU A CA 1
ATOM 767 C C . LEU A 1 95 ? -33.501 19.939 31.605 1.00 52.88 95 LEU A C 1
ATOM 769 O O . LEU A 1 95 ? -33.328 21.070 32.053 1.00 52.88 95 LEU A O 1
ATOM 773 N N . GLU A 1 96 ? -34.222 19.701 30.510 1.00 50.94 96 GLU A N 1
ATOM 774 C CA . GLU A 1 96 ? -35.215 20.654 30.033 1.00 50.94 96 GLU A CA 1
ATOM 775 C C . GLU A 1 96 ? -36.361 20.685 31.052 1.00 50.94 96 GLU A C 1
ATOM 777 O O . GLU A 1 96 ? -36.989 19.661 31.337 1.00 50.94 96 GLU A O 1
ATOM 782 N N . LEU A 1 97 ? -36.538 21.863 31.657 1.00 46.38 97 LEU A N 1
ATOM 783 C CA . LEU A 1 97 ? -37.672 22.244 32.502 1.00 46.38 97 LEU A CA 1
ATOM 784 C C . LEU A 1 97 ? -38.934 22.460 31.664 1.00 46.38 97 LEU A C 1
ATOM 786 O O . LEU A 1 97 ? -38.811 23.061 30.573 1.00 46.38 97 LEU A O 1
#

InterPro domains:
  IPR029526 PiggyBac transposable element-derived protein [PF13843] (57-91)

Sequence (97 aa):
ESSGEEFLSSESESDDDSLESARDWCRVDITISHPSHPKFPFTGNPELKVSVRDSEDPLDYFNLFFDDEMFNFIVSETNRYSESHFQNAELTPSLEL